Protein AF-A0A9E1ZWP0-F1 (afdb_monomer)

pLDDT: mean 79.75, std 12.23, range [44.16, 94.88]

Sequence (128 aa):
MANDANIAIGKVKGSLDLATIVGLVSVFGLVATAIYLGGDVKSFFNPPSILIVLGGTLAIVTVCYSLAEVGRTGRIVAKTLTQNVRDPSEAATQVLQIADLARKKGVLSLQEVLASIRSEPFLYKGVM

Secondary structure (DSSP, 8-state):
---SS---------EE-HHHHHHHHHHHHHHHHHHHHTS-HHHH--HHHHIIIIIHHHHHHHHHS-HHHHHHHHHHHHHHTEE----HHHHHHHHHHHHHHHHHH-HHHHHHHHHHHTT-HHHHHHH-

Solvent-accessible surface area (backbone atoms only — not comparable to full-atom values): 7696 Å² total; per-residue (Å²): 144,85,84,90,87,70,86,74,74,79,74,73,56,76,42,72,38,62,68,61,51,51,50,52,52,49,53,54,51,52,52,53,49,51,42,60,74,71,50,69,61,68,74,75,67,41,69,70,59,50,49,52,52,56,51,47,51,51,51,52,48,54,74,76,38,55,72,69,54,59,61,50,45,55,58,50,58,60,46,68,57,46,37,75,62,66,59,67,66,61,54,49,53,51,54,52,52,53,51,51,44,41,72,75,60,32,77,69,57,44,56,68,48,51,67,71,36,59,86,38,68,67,62,38,63,74,75,106

Mean predicted aligned error: 10.83 Å

Radius of gyration: 24.41 Å; Cα contacts (8 Å, |Δi|>4): 53; chains: 1; bounding box: 48×33×67 Å

Foldseek 3Di:
DDDLQDPPDDPQDWDFDPCVVCVVVVVVVVVVVCCVVVDDVVVVVDPVVCCCVVVVVVVVCVVVDPPVVVVVVVVVVVVVRIDRDDDVVSVVVSVVSLVVCCVPVNDVSLVSVLVVCVVPVVVNVVSD

Structure (mmCIF, N/CA/C/O backbone):
data_AF-A0A9E1ZWP0-F1
#
_entry.id   AF-A0A9E1ZWP0-F1
#
loop_
_atom_site.group_PDB
_atom_site.id
_atom_site.type_symbol
_atom_site.label_atom_id
_atom_site.label_alt_id
_atom_site.label_comp_id
_atom_site.label_asym_id
_atom_site.label_entity_id
_atom_site.label_seq_id
_atom_site.pdbx_PDB_ins_code
_atom_site.Cartn_x
_atom_site.Cartn_y
_atom_site.Cartn_z
_atom_site.occupancy
_atom_site.B_iso_or_equiv
_atom_site.auth_seq_id
_atom_site.auth_comp_id
_atom_site.auth_asym_id
_atom_site.auth_atom_id
_atom_site.pdbx_PDB_model_num
ATOM 1 N N . MET A 1 1 ? -32.047 -14.396 35.493 1.00 44.84 1 MET A N 1
ATOM 2 C CA . MET A 1 1 ? -30.626 -14.412 35.890 1.00 44.84 1 MET A CA 1
ATOM 3 C C . MET A 1 1 ? -29.899 -15.371 34.954 1.00 44.84 1 MET A C 1
ATOM 5 O O . MET A 1 1 ? -29.754 -16.529 35.298 1.00 44.84 1 MET A O 1
ATOM 9 N N . ALA A 1 2 ? -29.574 -14.936 33.731 1.00 44.16 2 ALA A N 1
ATOM 10 C CA . ALA A 1 2 ? -28.711 -15.676 32.802 1.00 44.16 2 ALA A CA 1
ATOM 11 C C . ALA A 1 2 ? -28.396 -14.808 31.566 1.00 44.16 2 ALA A C 1
ATOM 13 O O . ALA A 1 2 ? -29.320 -14.396 30.873 1.00 44.16 2 ALA A O 1
ATOM 14 N N . ASN A 1 3 ? -27.097 -14.630 31.296 1.00 47.94 3 ASN A N 1
ATOM 15 C CA . ASN A 1 3 ? -26.481 -14.269 30.008 1.00 47.94 3 ASN A CA 1
ATOM 16 C C . ASN A 1 3 ? -26.162 -12.798 29.642 1.00 47.94 3 ASN A C 1
ATOM 18 O O . ASN A 1 3 ? -26.079 -12.479 28.461 1.00 47.94 3 ASN A O 1
ATOM 22 N N . ASP A 1 4 ? -25.863 -11.919 30.604 1.00 49.28 4 ASP A N 1
ATOM 23 C CA . ASP A 1 4 ? -25.502 -10.518 30.283 1.00 49.28 4 ASP A CA 1
ATOM 24 C C . ASP A 1 4 ? -23.986 -10.234 30.201 1.00 49.28 4 ASP A C 1
ATOM 26 O O . ASP A 1 4 ? -23.593 -9.093 29.980 1.00 49.28 4 ASP A O 1
ATOM 30 N N . ALA A 1 5 ? -23.124 -11.235 30.409 1.00 52.72 5 ALA A N 1
ATOM 31 C CA . ALA A 1 5 ? -21.672 -11.037 30.555 1.00 52.72 5 ALA A CA 1
ATOM 32 C C . ALA A 1 5 ? -20.833 -11.571 29.381 1.00 52.72 5 ALA A C 1
ATOM 34 O O . ALA A 1 5 ? -19.612 -11.652 29.480 1.00 52.72 5 ALA A O 1
ATOM 35 N N . ASN A 1 6 ? -21.457 -11.964 28.269 1.00 48.62 6 ASN A N 1
ATOM 36 C CA . ASN A 1 6 ? -20.731 -12.526 27.131 1.00 48.62 6 ASN A CA 1
ATOM 37 C C . ASN A 1 6 ? -21.186 -11.889 25.817 1.00 48.62 6 ASN A C 1
ATOM 39 O O . ASN A 1 6 ? -21.745 -12.544 24.939 1.00 48.62 6 ASN A O 1
ATOM 43 N N . ILE A 1 7 ? -20.955 -10.579 25.683 1.00 56.50 7 ILE A N 1
ATOM 44 C CA . ILE A 1 7 ? -20.929 -9.960 24.356 1.00 56.50 7 ILE A CA 1
ATOM 45 C C . ILE A 1 7 ? -19.652 -10.464 23.680 1.00 56.50 7 ILE A C 1
ATOM 47 O O . ILE A 1 7 ? -18.573 -9.887 23.825 1.00 56.50 7 ILE A O 1
ATOM 51 N N . ALA A 1 8 ? -19.767 -11.607 23.006 1.00 56.09 8 ALA A N 1
ATOM 52 C CA . ALA A 1 8 ? -18.716 -12.147 22.167 1.00 56.09 8 ALA A CA 1
ATOM 53 C C . ALA A 1 8 ? -18.530 -11.190 20.986 1.00 56.09 8 ALA A C 1
ATOM 55 O O . ALA A 1 8 ? -19.376 -11.097 20.098 1.00 56.09 8 ALA A O 1
ATOM 56 N N . ILE A 1 9 ? -17.435 -10.432 21.008 1.00 57.38 9 ILE A N 1
ATOM 57 C CA . ILE A 1 9 ? -17.056 -9.565 19.897 1.00 57.38 9 ILE A CA 1
ATOM 58 C C . ILE A 1 9 ? -16.738 -10.474 18.711 1.00 57.38 9 ILE A C 1
ATOM 60 O O . ILE A 1 9 ? -15.757 -11.224 18.749 1.00 57.38 9 ILE A O 1
ATOM 64 N N . GLY A 1 10 ? -17.584 -10.416 17.679 1.00 57.19 10 GLY A N 1
ATOM 65 C CA . GLY A 1 10 ? -17.362 -11.082 16.401 1.00 57.19 10 GLY A CA 1
ATOM 66 C C . GLY A 1 10 ? -15.944 -10.809 15.928 1.00 57.19 10 GLY A C 1
ATOM 67 O O . GLY A 1 10 ? -15.563 -9.663 15.674 1.00 57.19 10 GLY A O 1
ATOM 68 N N . LYS A 1 11 ? -15.122 -11.861 15.902 1.00 54.28 11 LYS A N 1
ATOM 69 C CA . LYS A 1 11 ? -13.714 -11.751 15.543 1.00 54.28 11 LYS A CA 1
ATOM 70 C C . LYS A 1 11 ? -13.651 -11.263 14.109 1.00 54.28 11 LYS A C 1
ATOM 72 O O . LYS A 1 11 ? -14.151 -11.917 13.199 1.00 54.28 11 LYS A O 1
ATOM 77 N N . VAL A 1 12 ? -13.005 -10.124 13.924 1.00 57.75 12 VAL A N 1
ATOM 78 C CA . VAL A 1 12 ? -12.724 -9.573 12.611 1.00 57.75 12 VAL A CA 1
ATOM 79 C C . VAL A 1 12 ? -12.060 -10.645 11.746 1.00 57.75 12 VAL A C 1
ATOM 81 O O . VAL A 1 12 ? -10.944 -11.098 12.024 1.00 57.75 12 VAL A O 1
ATOM 84 N N . LYS A 1 13 ? -12.767 -11.084 10.704 1.00 57.38 13 LYS A N 1
ATOM 85 C CA . LYS A 1 13 ? -12.251 -12.058 9.751 1.00 57.38 13 LYS A CA 1
ATOM 86 C C . LYS A 1 13 ? -11.366 -11.307 8.765 1.00 57.38 13 LYS A C 1
ATOM 88 O O . LYS A 1 13 ? -11.850 -10.717 7.808 1.00 57.38 13 LYS A O 1
ATOM 93 N N . GLY A 1 14 ? -10.060 -11.319 9.018 1.00 58.00 14 GLY A N 1
ATOM 94 C CA . GLY A 1 14 ? -9.088 -10.932 8.005 1.00 58.00 14 GLY A CA 1
ATOM 95 C C . GLY A 1 14 ? -9.160 -11.940 6.865 1.00 58.00 14 GLY A C 1
ATOM 96 O O . GLY A 1 14 ? -8.818 -13.108 7.049 1.00 58.00 14 GLY A O 1
ATOM 97 N N . SER A 1 15 ? -9.637 -11.512 5.703 1.00 62.59 15 SER A N 1
ATOM 98 C CA . SER A 1 15 ? -9.544 -12.292 4.474 1.00 62.59 15 SER A CA 1
ATOM 99 C C . SER A 1 15 ? -8.849 -11.458 3.417 1.00 62.59 15 SER A C 1
ATOM 101 O O . SER A 1 15 ? -9.068 -10.251 3.316 1.00 62.59 15 SER A O 1
ATOM 103 N N . LEU A 1 16 ? -8.001 -12.110 2.628 1.00 72.81 16 LEU A N 1
ATOM 104 C CA . LEU A 1 16 ? -7.459 -11.487 1.433 1.00 72.81 16 LEU A CA 1
ATOM 105 C C . LEU A 1 16 ? -8.610 -11.072 0.516 1.00 72.81 16 LEU A C 1
ATOM 107 O O . LEU A 1 16 ? -9.555 -11.834 0.304 1.00 72.81 16 LEU A O 1
ATOM 111 N N . ASP A 1 17 ? -8.526 -9.852 0.001 1.00 77.00 17 ASP A N 1
ATOM 112 C CA . ASP A 1 17 ? -9.525 -9.313 -0.907 1.00 77.00 17 ASP A CA 1
ATOM 113 C C . ASP A 1 17 ? -9.339 -9.932 -2.292 1.00 77.00 17 ASP A C 1
ATOM 115 O O . ASP A 1 17 ? -8.394 -9.609 -3.019 1.00 77.00 17 ASP A O 1
ATOM 119 N N . LEU A 1 18 ? -10.245 -10.842 -2.652 1.00 80.44 18 LEU A N 1
ATOM 120 C CA . LEU A 1 18 ? -10.205 -11.513 -3.945 1.00 80.44 18 LEU A CA 1
ATOM 121 C C . LEU A 1 18 ? -10.330 -10.513 -5.102 1.00 80.44 18 LEU A C 1
ATOM 123 O O . LEU A 1 18 ? -9.678 -10.707 -6.122 1.00 80.44 18 LEU A O 1
ATOM 127 N N . ALA A 1 19 ? -11.100 -9.431 -4.949 1.00 84.12 19 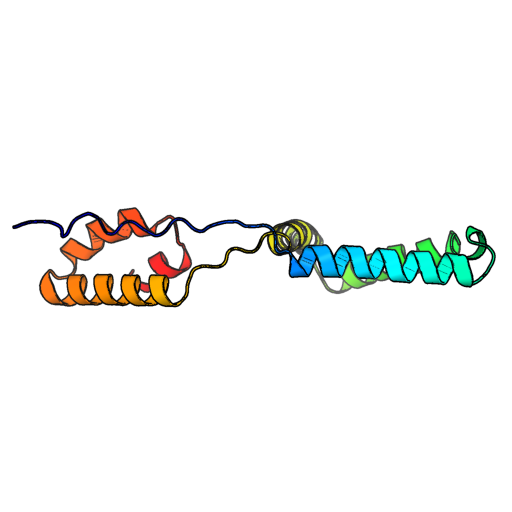ALA A N 1
ATOM 128 C CA . ALA A 1 19 ? -11.232 -8.409 -5.983 1.00 84.12 19 ALA A CA 1
ATOM 129 C C . ALA A 1 19 ? -9.924 -7.628 -6.158 1.00 84.12 19 ALA A C 1
ATOM 131 O O . ALA A 1 19 ? -9.495 -7.405 -7.289 1.00 84.12 19 ALA A O 1
ATOM 132 N N . THR A 1 20 ? -9.243 -7.291 -5.058 1.00 84.31 20 THR A N 1
ATOM 133 C CA . THR A 1 20 ? -7.922 -6.643 -5.113 1.00 84.31 20 THR A CA 1
ATOM 134 C C . THR A 1 20 ? -6.876 -7.560 -5.753 1.00 84.31 20 THR A C 1
ATOM 136 O O . THR A 1 20 ? -6.108 -7.114 -6.604 1.00 84.31 20 THR A O 1
ATOM 139 N N . ILE A 1 21 ? -6.862 -8.852 -5.406 1.00 86.06 21 ILE A N 1
ATOM 140 C CA . ILE A 1 21 ? -5.926 -9.829 -5.987 1.00 86.06 21 ILE A CA 1
ATOM 141 C C . ILE A 1 21 ? -6.200 -10.042 -7.476 1.00 86.06 21 ILE A C 1
ATOM 143 O O . ILE A 1 21 ? -5.276 -9.966 -8.283 1.00 86.06 21 ILE A O 1
ATOM 147 N N . VAL A 1 22 ? -7.455 -10.289 -7.855 1.00 90.06 22 VAL A N 1
ATOM 148 C CA . VAL A 1 22 ? -7.839 -10.499 -9.258 1.00 90.06 22 VAL A CA 1
ATOM 149 C C . VAL A 1 22 ? -7.566 -9.241 -10.074 1.00 90.06 22 VAL A C 1
ATOM 151 O O . VAL A 1 22 ? -6.990 -9.339 -11.153 1.00 90.06 22 VAL A O 1
ATOM 154 N N . GLY A 1 23 ? -7.892 -8.060 -9.543 1.00 89.75 23 GLY A N 1
ATOM 155 C CA . GLY A 1 23 ? -7.576 -6.775 -10.162 1.00 89.75 23 GLY A CA 1
ATOM 156 C C . GLY A 1 23 ? -6.078 -6.622 -10.420 1.00 89.75 23 GLY A C 1
ATOM 157 O O . GLY A 1 23 ? -5.674 -6.365 -11.555 1.00 89.75 23 GLY A O 1
ATOM 158 N N . LEU A 1 24 ? -5.249 -6.880 -9.405 1.00 89.88 24 LEU A N 1
ATOM 159 C CA . LEU A 1 24 ? -3.792 -6.802 -9.514 1.00 89.88 24 LEU A CA 1
ATOM 160 C C . LEU A 1 24 ? -3.249 -7.775 -10.571 1.00 89.88 24 LEU A C 1
ATOM 162 O O . LEU A 1 24 ? -2.517 -7.361 -11.467 1.00 89.88 24 LEU A O 1
ATOM 166 N N . VAL A 1 25 ? -3.650 -9.049 -10.517 1.00 92.69 25 VAL A N 1
ATOM 167 C CA . VAL A 1 25 ? -3.223 -10.075 -11.485 1.00 92.69 25 VAL A CA 1
ATOM 168 C C . VAL A 1 25 ? -3.688 -9.727 -12.899 1.00 92.69 25 VAL A C 1
ATOM 170 O O . VAL A 1 25 ? -2.915 -9.859 -13.847 1.00 92.69 25 VAL A O 1
ATOM 173 N N . SER A 1 26 ? -4.923 -9.241 -13.051 1.00 93.88 26 SER A N 1
ATOM 174 C CA . SER A 1 26 ? -5.479 -8.878 -14.356 1.00 93.88 26 SER A CA 1
ATOM 175 C C . SER A 1 26 ? -4.711 -7.725 -15.007 1.00 93.88 26 SER A C 1
ATOM 177 O O . SER A 1 26 ? -4.400 -7.804 -16.193 1.00 93.88 26 SER A O 1
ATOM 179 N N . VAL A 1 27 ? -4.302 -6.709 -14.236 1.00 94.62 27 VAL A N 1
ATOM 180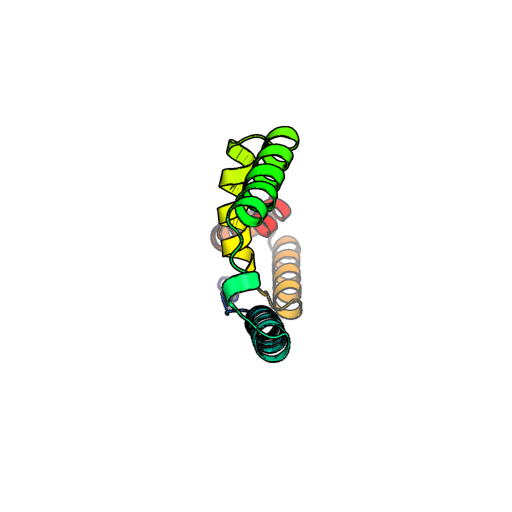 C CA . VAL A 1 27 ? -3.475 -5.598 -14.734 1.00 94.62 27 VAL A CA 1
ATOM 181 C C . VAL A 1 27 ? -2.124 -6.092 -15.242 1.00 94.62 27 VAL A C 1
ATOM 183 O O . VAL A 1 27 ? -1.745 -5.774 -16.369 1.00 94.62 27 VAL A O 1
ATOM 186 N N . PHE A 1 28 ? -1.414 -6.910 -14.460 1.00 93.50 28 PHE A N 1
ATOM 187 C CA . PHE A 1 28 ? -0.118 -7.441 -14.884 1.00 93.50 28 PHE A CA 1
ATOM 188 C C . PHE A 1 28 ? -0.257 -8.346 -16.112 1.00 93.50 28 PHE A C 1
ATOM 190 O O . PHE A 1 28 ? 0.558 -8.256 -17.028 1.00 93.50 28 PHE A O 1
ATOM 197 N N . GLY A 1 29 ? -1.308 -9.169 -16.165 1.00 93.94 29 GLY A N 1
ATOM 198 C CA . GLY A 1 29 ? -1.598 -10.043 -17.300 1.00 93.94 29 GLY A CA 1
ATOM 199 C C . GLY A 1 29 ? -1.892 -9.274 -18.589 1.00 93.94 29 GLY A C 1
ATOM 200 O O . GLY A 1 29 ? -1.328 -9.592 -19.636 1.00 93.94 29 GLY A O 1
ATOM 201 N N . LEU A 1 30 ? -2.723 -8.230 -18.519 1.00 94.62 30 LEU A N 1
ATOM 202 C CA . LEU A 1 30 ? -3.046 -7.383 -19.671 1.00 94.62 30 LEU A CA 1
ATOM 203 C C . LEU A 1 30 ? -1.815 -6.627 -20.180 1.00 94.62 30 LEU A C 1
ATOM 205 O O . LEU A 1 30 ? -1.563 -6.626 -21.383 1.00 94.62 30 LEU A O 1
ATOM 209 N N . VAL A 1 31 ? -1.016 -6.045 -19.280 1.00 91.88 31 VAL A N 1
ATOM 210 C CA . VAL A 1 31 ? 0.228 -5.348 -19.647 1.00 91.88 31 VAL A CA 1
ATOM 211 C C . VAL A 1 31 ? 1.227 -6.316 -20.281 1.00 91.88 31 VAL A C 1
ATOM 213 O O . VAL A 1 31 ? 1.771 -6.017 -21.341 1.00 91.88 31 VAL A O 1
ATOM 216 N N . ALA A 1 32 ? 1.434 -7.497 -19.693 1.00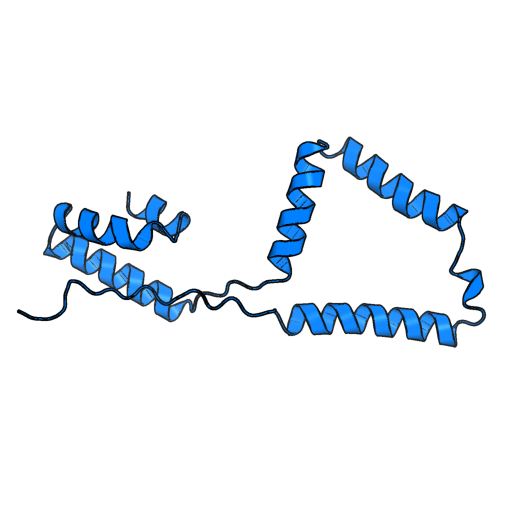 89.81 32 ALA A N 1
ATOM 217 C CA . ALA A 1 32 ? 2.338 -8.503 -20.246 1.00 89.81 32 ALA A CA 1
ATOM 218 C C . ALA A 1 32 ? 1.888 -8.982 -21.637 1.00 89.81 32 ALA A C 1
ATOM 220 O O . ALA A 1 32 ? 2.706 -9.101 -22.548 1.00 89.81 32 ALA A O 1
ATOM 221 N N . THR A 1 33 ? 0.582 -9.197 -21.820 1.00 90.62 33 THR A N 1
ATOM 222 C CA . THR A 1 33 ? 0.008 -9.596 -23.113 1.00 90.62 33 THR A CA 1
ATOM 223 C C . THR A 1 33 ? 0.174 -8.491 -24.156 1.00 90.62 33 THR A C 1
ATOM 225 O O . THR A 1 33 ? 0.562 -8.772 -25.286 1.00 90.62 33 THR A O 1
ATOM 228 N N . ALA A 1 34 ? -0.049 -7.228 -23.782 1.00 90.12 34 ALA A N 1
ATOM 229 C CA . ALA A 1 34 ? 0.147 -6.084 -24.670 1.00 90.12 34 ALA A CA 1
ATOM 230 C C . ALA A 1 34 ? 1.613 -5.933 -25.108 1.00 90.12 34 ALA A C 1
ATOM 232 O O . ALA A 1 34 ? 1.876 -5.683 -26.281 1.00 90.12 34 ALA A O 1
ATOM 233 N N . ILE A 1 35 ? 2.564 -6.139 -24.190 1.00 89.31 35 ILE A N 1
ATOM 234 C CA . ILE A 1 35 ? 4.002 -6.129 -24.499 1.00 89.31 35 ILE A CA 1
ATOM 235 C C . ILE A 1 35 ? 4.353 -7.260 -25.472 1.00 89.31 35 ILE A C 1
ATOM 237 O O . ILE A 1 35 ? 5.083 -7.032 -26.431 1.00 89.31 35 ILE A O 1
ATOM 241 N N . TYR A 1 36 ? 3.809 -8.461 -25.254 1.00 86.19 36 TYR A N 1
ATOM 242 C CA . TYR A 1 36 ? 4.062 -9.615 -26.118 1.00 86.19 36 TYR A CA 1
ATOM 243 C C . TYR A 1 36 ? 3.489 -9.434 -27.533 1.00 86.19 36 TYR A C 1
ATOM 245 O O . TYR A 1 36 ? 4.161 -9.748 -28.512 1.00 86.19 36 TYR A O 1
ATOM 253 N N . LEU A 1 37 ? 2.273 -8.891 -27.661 1.00 87.25 37 LEU A N 1
ATOM 254 C CA . LEU A 1 37 ? 1.665 -8.582 -28.964 1.00 87.25 37 LEU A CA 1
ATOM 255 C C . LEU A 1 37 ? 2.335 -7.388 -29.664 1.00 87.25 37 LEU A C 1
ATOM 257 O O . LEU A 1 37 ? 2.324 -7.315 -30.890 1.00 87.25 37 LEU A O 1
ATOM 261 N N . GLY A 1 38 ? 2.893 -6.449 -28.897 1.00 79.25 38 GLY A N 1
ATOM 262 C CA . GLY A 1 38 ? 3.462 -5.194 -29.389 1.00 79.25 38 GLY A CA 1
ATOM 263 C C . GLY A 1 38 ? 4.834 -5.305 -30.062 1.00 79.25 38 GLY A C 1
ATOM 264 O O . GLY A 1 38 ? 5.323 -4.302 -30.579 1.00 79.25 38 GLY A O 1
ATOM 265 N N . GLY A 1 39 ? 5.458 -6.488 -30.081 1.00 79.94 39 GLY A N 1
ATOM 266 C CA . GLY A 1 39 ? 6.748 -6.725 -30.733 1.00 79.94 39 GLY A CA 1
ATOM 267 C C . GLY A 1 39 ? 7.864 -7.070 -29.746 1.00 79.94 39 GLY A C 1
ATOM 268 O O . GLY A 1 39 ? 7.723 -7.978 -28.930 1.00 79.94 39 GLY A O 1
ATOM 269 N N . ASP A 1 40 ? 9.017 -6.403 -29.848 1.00 83.25 40 ASP A N 1
ATOM 270 C CA . ASP A 1 40 ? 10.204 -6.789 -29.078 1.00 83.25 40 ASP A CA 1
ATOM 271 C C . ASP A 1 40 ? 10.122 -6.335 -27.609 1.00 83.25 40 ASP A C 1
ATOM 273 O O . ASP A 1 40 ? 10.191 -5.146 -27.285 1.00 83.25 40 ASP A O 1
ATOM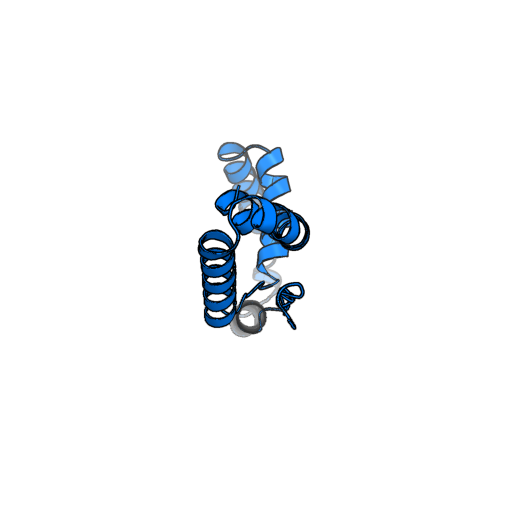 277 N N . VAL A 1 41 ? 10.035 -7.312 -26.702 1.00 80.81 41 VAL A N 1
ATOM 278 C CA . VAL A 1 41 ? 9.965 -7.113 -25.245 1.00 80.81 41 VAL A CA 1
ATOM 279 C C . VAL A 1 41 ? 11.154 -6.304 -24.710 1.00 80.81 41 VAL A C 1
ATOM 281 O O . VAL A 1 41 ? 11.008 -5.561 -23.739 1.00 80.81 41 VAL A O 1
ATOM 284 N N . LYS A 1 42 ? 12.334 -6.386 -25.341 1.00 82.19 42 LYS A N 1
ATOM 285 C CA . LYS A 1 42 ? 13.528 -5.652 -24.891 1.00 82.19 42 LYS A CA 1
ATOM 286 C C . LYS A 1 42 ? 13.396 -4.150 -25.117 1.00 82.19 42 LYS A C 1
ATOM 288 O O . LYS A 1 42 ? 14.042 -3.387 -24.407 1.00 82.19 42 LYS A O 1
ATOM 293 N N . SER A 1 43 ? 12.536 -3.718 -26.041 1.00 82.00 43 SER A N 1
ATOM 294 C CA . SER A 1 43 ? 12.254 -2.295 -26.256 1.00 82.00 43 SER A CA 1
ATOM 295 C C . SER A 1 43 ? 11.569 -1.651 -25.042 1.00 82.00 43 SER A C 1
ATOM 297 O O . SER A 1 43 ? 11.788 -0.474 -24.760 1.00 82.00 43 SER A O 1
ATOM 299 N N . PHE A 1 44 ? 10.822 -2.437 -24.258 1.00 82.19 44 PHE A N 1
ATOM 300 C CA . PHE A 1 44 ? 10.162 -1.971 -23.036 1.00 82.19 44 PHE A CA 1
ATOM 301 C C . PHE A 1 44 ? 11.105 -1.876 -21.827 1.00 82.19 44 PHE A C 1
ATOM 303 O O . PHE A 1 44 ? 10.800 -1.167 -20.868 1.00 82.19 44 PHE A O 1
ATOM 310 N N . PHE A 1 45 ? 12.264 -2.544 -21.855 1.00 84.88 45 PHE A N 1
ATOM 311 C CA . PHE A 1 45 ? 13.259 -2.459 -20.785 1.00 84.88 45 PHE A CA 1
ATOM 312 C C . PHE A 1 45 ? 14.299 -1.376 -21.100 1.00 84.88 45 PHE A C 1
ATOM 314 O O . PHE A 1 45 ? 15.418 -1.654 -21.527 1.00 84.88 45 PHE A O 1
ATOM 321 N N . ASN A 1 46 ? 13.906 -0.116 -20.899 1.00 89.19 46 ASN A N 1
ATOM 322 C CA . ASN A 1 46 ? 14.741 1.052 -21.170 1.00 89.19 46 ASN A CA 1
ATOM 323 C C . ASN A 1 46 ? 15.275 1.669 -19.857 1.00 89.19 46 ASN A C 1
ATOM 325 O O . ASN A 1 46 ? 14.495 2.267 -19.110 1.00 89.19 46 ASN A O 1
ATOM 329 N N . PRO A 1 47 ? 16.588 1.560 -19.554 1.00 89.81 47 PRO A N 1
ATOM 330 C CA . PRO A 1 47 ? 17.149 2.091 -18.310 1.00 89.81 47 PRO A CA 1
ATOM 331 C C . PRO A 1 47 ? 16.924 3.603 -18.108 1.00 89.81 47 PRO A C 1
ATOM 333 O O . PRO A 1 47 ? 16.543 3.982 -16.999 1.00 89.81 47 PRO A O 1
ATOM 336 N N . PRO A 1 48 ? 17.071 4.473 -19.134 1.00 92.69 48 PRO A N 1
ATOM 337 C CA . PRO A 1 48 ? 16.682 5.882 -19.025 1.00 92.69 48 PRO A CA 1
ATOM 338 C C . PRO A 1 48 ? 15.218 6.097 -18.618 1.00 92.69 48 PRO A C 1
ATOM 340 O O . PRO A 1 48 ? 14.945 6.880 -17.709 1.00 92.69 48 PRO A O 1
ATOM 343 N N . SER A 1 49 ? 14.270 5.384 -19.235 1.00 91.38 49 SER A N 1
ATOM 344 C CA . SER A 1 49 ? 12.848 5.484 -18.881 1.00 91.38 49 SER A CA 1
ATOM 345 C C . SER A 1 49 ? 12.586 5.050 -17.438 1.00 91.38 49 SER A C 1
ATOM 347 O O . SER A 1 49 ? 11.854 5.729 -16.723 1.00 91.38 49 SER A O 1
ATOM 349 N N . ILE A 1 50 ? 13.218 3.964 -16.980 1.00 91.69 50 ILE A N 1
ATOM 350 C CA . ILE A 1 50 ? 13.094 3.485 -15.594 1.00 91.69 50 ILE A CA 1
ATOM 351 C C . ILE A 1 50 ? 13.631 4.532 -14.612 1.00 91.69 50 ILE A C 1
ATOM 353 O O . ILE A 1 50 ? 12.985 4.802 -13.600 1.00 91.69 50 ILE A O 1
ATOM 357 N N . LEU A 1 51 ? 14.771 5.160 -14.920 1.00 94.00 51 LEU A N 1
ATOM 358 C CA . LEU A 1 51 ? 15.359 6.210 -14.088 1.00 94.00 51 LEU A CA 1
ATOM 359 C C . LEU A 1 51 ? 14.435 7.431 -13.976 1.00 94.00 51 LEU A C 1
ATOM 361 O O . LEU A 1 51 ? 14.255 7.955 -12.881 1.00 94.00 51 LEU A O 1
ATOM 365 N N . ILE A 1 52 ? 13.824 7.865 -15.081 1.00 94.88 52 ILE A N 1
ATOM 366 C CA . ILE A 1 52 ? 12.913 9.021 -15.088 1.00 94.88 52 ILE A CA 1
ATOM 367 C C . ILE A 1 52 ? 11.625 8.704 -14.324 1.00 94.88 52 ILE A C 1
ATOM 369 O O . ILE A 1 52 ? 11.171 9.525 -13.532 1.00 94.88 52 ILE A O 1
ATOM 373 N N . VAL A 1 53 ? 11.046 7.516 -14.514 1.00 94.50 53 VAL A N 1
ATOM 374 C CA . VAL A 1 53 ? 9.801 7.135 -13.836 1.00 94.50 53 VAL A CA 1
ATOM 375 C C . VAL A 1 53 ? 10.045 6.893 -12.351 1.00 94.50 53 VAL A C 1
ATOM 377 O O . VAL A 1 53 ? 9.408 7.542 -11.527 1.00 94.50 53 VAL A O 1
ATOM 380 N N . LEU A 1 54 ? 10.976 6.011 -11.974 1.00 93.56 54 LEU A N 1
ATOM 381 C CA . LEU A 1 54 ? 11.225 5.711 -10.560 1.00 93.56 54 LEU A CA 1
ATOM 382 C C . LEU A 1 54 ? 11.881 6.888 -9.841 1.00 93.56 54 LEU A C 1
ATOM 384 O O . LEU A 1 54 ? 11.442 7.262 -8.759 1.00 93.56 54 LEU A O 1
ATOM 388 N N . GLY A 1 55 ? 12.905 7.492 -10.442 1.00 93.38 55 GLY A N 1
ATOM 389 C CA . GLY A 1 55 ? 13.621 8.619 -9.851 1.00 93.38 55 GLY A CA 1
ATOM 390 C C . GLY A 1 55 ? 12.761 9.878 -9.789 1.00 93.38 55 GLY A C 1
ATOM 391 O O . GLY A 1 55 ? 12.710 10.526 -8.747 1.00 93.38 55 GLY A O 1
ATOM 392 N N . GLY A 1 56 ? 12.031 10.196 -10.862 1.00 94.25 56 GLY A N 1
ATOM 393 C CA . GLY A 1 56 ? 11.137 11.352 -10.906 1.00 94.25 56 GLY A CA 1
ATOM 394 C C . GLY A 1 56 ? 9.968 11.223 -9.934 1.00 94.25 56 GLY A C 1
ATOM 395 O O . GLY A 1 56 ? 9.697 12.157 -9.182 1.00 94.25 56 GLY A O 1
ATOM 396 N N . THR A 1 57 ? 9.312 10.057 -9.881 1.00 93.75 57 THR A N 1
ATOM 397 C CA . THR A 1 57 ? 8.213 9.836 -8.925 1.00 93.75 57 THR A CA 1
ATOM 398 C C . THR A 1 57 ? 8.704 9.874 -7.481 1.00 93.75 57 THR A C 1
ATOM 400 O O . THR A 1 57 ? 8.093 10.567 -6.673 1.00 93.75 57 THR A O 1
ATOM 403 N N . LEU A 1 58 ? 9.830 9.228 -7.145 1.00 91.19 58 LEU A N 1
ATOM 404 C CA . LEU A 1 58 ? 10.405 9.299 -5.795 1.00 91.19 58 LEU A CA 1
ATOM 405 C C . LEU A 1 58 ? 10.814 10.722 -5.405 1.00 91.19 58 LEU A C 1
ATOM 407 O O . LEU A 1 58 ? 10.563 11.136 -4.271 1.00 91.19 58 LEU A O 1
ATOM 411 N N . ALA A 1 59 ? 11.416 11.477 -6.326 1.00 92.50 59 ALA A N 1
ATOM 412 C CA . ALA A 1 59 ? 11.807 12.859 -6.077 1.00 92.50 59 ALA A CA 1
ATOM 413 C C . ALA A 1 59 ? 10.581 13.742 -5.804 1.00 92.50 59 ALA A C 1
ATOM 415 O O . ALA A 1 59 ? 10.545 14.433 -4.790 1.00 92.50 59 ALA A O 1
ATOM 416 N N . ILE A 1 60 ? 9.545 13.664 -6.647 1.00 94.50 60 ILE A N 1
ATOM 417 C CA . ILE A 1 60 ? 8.296 14.425 -6.469 1.00 94.50 60 ILE A CA 1
ATOM 418 C C . ILE A 1 60 ? 7.600 14.035 -5.161 1.00 94.50 60 ILE A C 1
ATOM 420 O O . ILE A 1 60 ? 7.184 14.906 -4.403 1.00 94.50 60 ILE A O 1
ATOM 424 N N . VAL A 1 61 ? 7.522 12.739 -4.848 1.00 92.25 61 VAL A N 1
ATOM 425 C CA . VAL A 1 61 ? 6.943 12.256 -3.586 1.00 92.25 61 VAL A CA 1
ATOM 426 C C . VAL A 1 61 ? 7.701 12.817 -2.383 1.00 92.25 61 VAL A C 1
ATOM 428 O O . VAL A 1 61 ? 7.070 13.226 -1.416 1.00 92.25 61 VAL A O 1
ATOM 431 N N . THR A 1 62 ? 9.029 12.899 -2.452 1.00 89.56 62 THR A N 1
ATOM 432 C CA . THR A 1 62 ? 9.863 13.471 -1.381 1.00 89.56 62 THR A CA 1
ATOM 433 C C . THR A 1 62 ? 9.710 14.991 -1.260 1.00 89.56 62 THR A C 1
ATOM 435 O O . THR A 1 62 ? 9.859 15.544 -0.175 1.00 89.56 62 THR A O 1
ATOM 438 N N . VAL A 1 63 ? 9.394 15.684 -2.359 1.00 93.12 63 VAL A N 1
ATOM 439 C CA . VAL A 1 63 ? 9.055 17.116 -2.334 1.00 93.12 63 VAL A CA 1
ATOM 440 C C . VAL A 1 63 ? 7.695 17.343 -1.670 1.00 93.12 63 VAL A C 1
ATOM 442 O 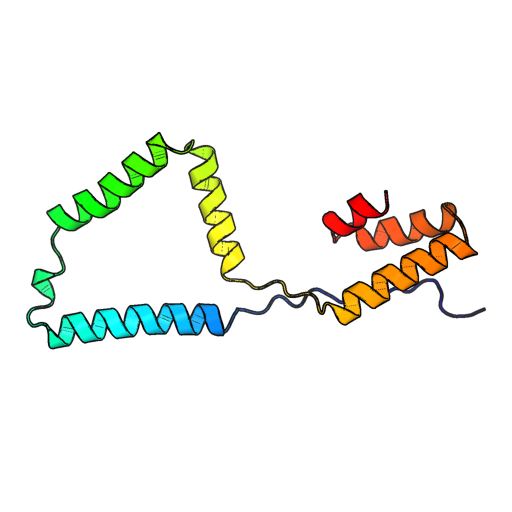O . VAL A 1 63 ? 7.533 18.303 -0.920 1.00 93.12 63 VAL A O 1
ATOM 445 N N . CYS A 1 64 ? 6.717 16.473 -1.930 1.00 91.50 64 CYS A N 1
ATOM 446 C CA . CYS A 1 64 ? 5.359 16.613 -1.402 1.00 91.50 64 CYS A CA 1
ATOM 447 C C . CYS A 1 64 ? 5.177 16.063 0.022 1.00 91.50 64 CYS A C 1
ATOM 449 O O . CYS A 1 64 ? 4.276 16.515 0.726 1.00 91.50 64 CYS A O 1
ATOM 451 N N . TYR A 1 65 ? 5.990 15.089 0.438 1.00 90.00 65 TYR A N 1
ATOM 452 C CA . TYR A 1 65 ? 5.828 14.350 1.691 1.00 90.00 65 TYR A CA 1
ATOM 453 C C . TYR A 1 65 ? 7.168 14.129 2.391 1.00 90.00 65 TYR A C 1
ATOM 455 O O . TYR A 1 65 ? 8.200 13.906 1.760 1.00 90.00 65 TYR A O 1
ATOM 463 N N . SER A 1 66 ? 7.154 14.112 3.723 1.00 87.75 66 SER A N 1
ATOM 464 C CA . SER A 1 66 ? 8.348 13.786 4.505 1.00 87.75 66 SER A CA 1
ATOM 465 C C . SER A 1 66 ? 8.747 12.312 4.336 1.00 87.75 66 SER A C 1
ATOM 467 O O . SER A 1 66 ? 7.895 11.432 4.192 1.00 87.75 66 SER A O 1
ATOM 469 N N . LEU A 1 67 ? 10.045 11.992 4.439 1.00 84.56 67 LEU A N 1
ATOM 470 C CA . LEU A 1 67 ? 10.529 10.599 4.359 1.00 84.56 67 LEU A CA 1
ATOM 471 C C . LEU A 1 67 ? 9.850 9.681 5.394 1.00 84.56 67 LEU A C 1
ATOM 473 O O . LEU A 1 67 ? 9.627 8.497 5.136 1.00 84.56 67 LEU A O 1
ATOM 477 N N . ALA A 1 68 ? 9.493 10.230 6.558 1.00 86.25 68 ALA A N 1
ATOM 478 C CA . ALA A 1 68 ? 8.763 9.507 7.591 1.00 86.25 68 ALA A CA 1
ATOM 479 C C . ALA A 1 68 ? 7.346 9.117 7.134 1.00 86.25 68 ALA A C 1
ATOM 481 O O . ALA A 1 68 ? 6.887 8.014 7.431 1.00 86.25 68 ALA A O 1
ATOM 482 N N . GLU A 1 69 ? 6.652 9.984 6.397 1.00 85.56 69 GLU A N 1
ATOM 483 C CA . GLU A 1 69 ? 5.331 9.688 5.833 1.00 85.56 69 GLU A CA 1
ATOM 484 C C . GLU A 1 69 ? 5.421 8.650 4.719 1.00 85.56 69 GLU A C 1
ATOM 486 O O . GLU A 1 69 ? 4.659 7.686 4.736 1.00 85.56 69 GLU A O 1
ATOM 491 N N . VAL A 1 70 ? 6.406 8.767 3.825 1.00 85.81 70 VAL A N 1
ATOM 492 C CA . VAL A 1 70 ? 6.643 7.787 2.750 1.00 85.81 70 VAL A CA 1
ATOM 493 C C . VAL A 1 70 ? 6.876 6.384 3.324 1.00 85.81 70 VAL A C 1
ATOM 495 O O . VAL A 1 70 ? 6.252 5.416 2.884 1.00 85.81 70 VAL A O 1
ATOM 498 N N . GLY A 1 71 ? 7.699 6.264 4.373 1.00 84.94 71 GLY A N 1
ATOM 499 C CA . GLY A 1 71 ? 7.926 4.990 5.063 1.00 84.94 71 GLY A CA 1
ATOM 500 C C . GLY A 1 71 ? 6.671 4.432 5.748 1.00 84.94 71 GLY A C 1
ATOM 501 O O . GLY A 1 71 ? 6.441 3.219 5.750 1.00 84.94 71 GLY A O 1
ATOM 502 N N . ARG A 1 72 ? 5.811 5.300 6.299 1.00 84.62 72 ARG A N 1
ATOM 503 C CA . ARG A 1 72 ? 4.528 4.889 6.898 1.00 84.62 72 ARG A CA 1
ATOM 504 C C . ARG A 1 72 ? 3.535 4.413 5.840 1.00 84.62 72 ARG A C 1
ATOM 506 O O . ARG A 1 72 ? 2.843 3.426 6.088 1.00 84.62 72 ARG A O 1
ATOM 513 N N . THR A 1 73 ? 3.506 5.045 4.668 1.00 84.81 73 THR A N 1
ATOM 514 C CA . THR A 1 73 ? 2.634 4.669 3.547 1.00 84.81 73 THR A CA 1
ATOM 515 C C . THR A 1 73 ? 2.870 3.231 3.096 1.00 84.81 73 THR A C 1
ATOM 517 O O . THR A 1 73 ? 1.901 2.517 2.859 1.00 84.81 73 THR A O 1
ATOM 520 N N . GLY A 1 74 ? 4.115 2.741 3.088 1.00 82.62 74 GLY A N 1
ATOM 521 C CA . GLY A 1 74 ? 4.405 1.341 2.745 1.00 82.62 74 GLY A CA 1
ATOM 522 C C . GLY A 1 74 ? 3.658 0.325 3.625 1.00 82.62 74 GLY A C 1
ATOM 523 O O . GLY A 1 74 ? 3.080 -0.638 3.120 1.00 82.62 74 GLY A O 1
ATOM 524 N N . ARG A 1 75 ? 3.573 0.575 4.941 1.00 80.31 75 ARG A N 1
ATOM 525 C CA . ARG A 1 75 ? 2.765 -0.256 5.857 1.00 80.31 75 ARG A CA 1
ATOM 526 C C . ARG A 1 75 ? 1.269 -0.158 5.570 1.00 80.31 75 ARG A C 1
ATOM 528 O O . ARG A 1 75 ? 0.559 -1.146 5.738 1.00 80.31 75 ARG A O 1
ATOM 535 N N . ILE A 1 76 ? 0.789 1.016 5.170 1.00 82.75 76 ILE A N 1
ATOM 536 C CA . ILE A 1 76 ? -0.626 1.236 4.849 1.00 82.75 76 ILE A CA 1
ATOM 537 C C . ILE A 1 76 ? -0.994 0.482 3.571 1.00 82.75 76 ILE A C 1
ATOM 539 O O . ILE A 1 76 ? -1.986 -0.236 3.578 1.00 82.75 76 ILE A O 1
ATOM 543 N N . VAL A 1 77 ? -0.160 0.555 2.530 1.00 81.94 77 VAL A N 1
ATOM 544 C CA . VAL A 1 77 ? -0.343 -0.190 1.273 1.00 81.94 77 VAL A CA 1
ATOM 545 C C . VAL A 1 77 ? -0.369 -1.701 1.525 1.00 81.94 77 VAL A C 1
ATOM 547 O O . VAL A 1 77 ? -1.246 -2.408 1.029 1.00 81.94 77 VAL A O 1
ATOM 550 N N . ALA A 1 78 ? 0.534 -2.209 2.368 1.00 76.12 78 ALA A N 1
ATOM 551 C CA . ALA A 1 78 ? 0.509 -3.617 2.764 1.00 76.12 78 ALA A CA 1
ATOM 552 C C . ALA A 1 78 ? -0.792 -3.983 3.501 1.00 76.12 78 ALA A C 1
ATOM 554 O O . ALA A 1 78 ? -1.367 -5.045 3.266 1.00 76.12 78 ALA A O 1
ATOM 555 N N . LYS A 1 79 ? -1.292 -3.086 4.358 1.00 76.00 79 LYS A N 1
ATOM 556 C CA . LYS A 1 79 ? -2.558 -3.282 5.067 1.00 76.00 79 LYS A CA 1
ATOM 557 C C . LYS A 1 79 ? -3.763 -3.236 4.125 1.00 76.00 79 LYS A C 1
ATOM 559 O O . LYS A 1 79 ? -4.686 -4.005 4.339 1.00 76.00 79 LYS A O 1
ATOM 564 N N . THR A 1 80 ? -3.757 -2.412 3.074 1.00 75.12 80 THR A N 1
ATOM 565 C CA . THR A 1 80 ? -4.870 -2.333 2.107 1.00 75.12 80 THR A CA 1
ATOM 566 C C . THR A 1 80 ? -5.048 -3.596 1.267 1.00 75.12 80 THR A C 1
ATOM 568 O O . THR A 1 80 ? -6.146 -3.845 0.790 1.00 75.12 80 THR A O 1
ATOM 571 N N . LEU A 1 81 ? -4.013 -4.433 1.138 1.00 71.25 81 LEU A N 1
ATOM 572 C CA . LEU A 1 81 ? -4.141 -5.755 0.510 1.00 71.25 81 LEU A CA 1
ATOM 573 C C . LEU A 1 81 ? -4.930 -6.752 1.382 1.00 71.25 81 LEU A C 1
ATOM 575 O O . LEU A 1 81 ? -5.378 -7.789 0.894 1.00 71.25 81 LEU A O 1
ATOM 579 N N . THR A 1 82 ? -5.099 -6.452 2.673 1.00 65.75 82 THR A N 1
ATOM 580 C CA . THR A 1 82 ? -5.876 -7.260 3.617 1.00 65.75 82 THR A CA 1
ATOM 581 C C . THR A 1 82 ? -7.156 -6.515 3.978 1.00 65.75 82 THR A C 1
ATOM 583 O O . THR A 1 82 ? -7.133 -5.518 4.699 1.00 65.75 82 THR A O 1
ATOM 586 N N . GLN A 1 83 ? -8.295 -7.007 3.497 1.00 63.62 83 GLN A N 1
ATOM 587 C CA . GLN A 1 83 ? -9.591 -6.455 3.867 1.00 63.62 83 GLN A CA 1
ATOM 588 C C . GLN A 1 83 ? -9.965 -6.891 5.281 1.00 63.62 83 GLN A C 1
ATOM 590 O O . GLN A 1 83 ? -9.888 -8.064 5.654 1.00 63.62 83 GLN A O 1
ATOM 595 N N . ASN A 1 84 ? -10.393 -5.913 6.067 1.00 62.31 84 ASN A N 1
ATOM 596 C CA . ASN A 1 84 ? -10.809 -6.084 7.446 1.00 62.31 84 ASN A CA 1
ATOM 597 C C . ASN A 1 84 ? -12.296 -5.733 7.545 1.00 62.31 84 ASN A C 1
ATOM 599 O O . ASN A 1 84 ? -12.668 -4.731 8.156 1.00 62.31 84 ASN A O 1
ATOM 603 N N . VAL A 1 85 ? -13.129 -6.509 6.848 1.00 61.31 85 VAL A N 1
ATOM 604 C CA . VAL A 1 85 ? -14.567 -6.242 6.751 1.00 61.31 85 VAL A CA 1
ATOM 605 C C . VAL A 1 85 ? -15.239 -6.753 8.015 1.00 61.31 85 VAL A C 1
ATOM 607 O O . VAL A 1 85 ? -15.239 -7.952 8.294 1.00 61.31 85 VAL A O 1
ATOM 610 N N . ARG A 1 86 ? -15.807 -5.830 8.790 1.00 65.94 86 ARG A N 1
ATOM 611 C CA . ARG A 1 86 ? -16.782 -6.170 9.825 1.00 65.94 86 ARG A CA 1
ATOM 612 C C . ARG A 1 86 ? -18.151 -6.222 9.174 1.00 65.94 86 ARG A C 1
ATOM 614 O O . ARG A 1 86 ? -18.469 -5.349 8.367 1.00 65.94 86 ARG A O 1
ATOM 621 N N . ASP A 1 87 ? -18.944 -7.225 9.522 1.00 75.38 87 ASP A N 1
ATOM 622 C CA . ASP A 1 87 ? -20.325 -7.263 9.069 1.00 75.38 87 ASP A CA 1
ATOM 623 C C . ASP A 1 87 ? -21.074 -6.055 9.672 1.00 75.38 87 ASP A C 1
ATOM 625 O O . ASP A 1 87 ? -21.068 -5.874 10.898 1.00 75.38 87 ASP A O 1
ATOM 629 N N . PRO A 1 88 ? -21.664 -5.175 8.843 1.00 78.06 88 PRO A N 1
ATOM 630 C CA . PRO A 1 88 ? -22.312 -3.963 9.329 1.00 78.06 88 PRO A CA 1
ATOM 631 C C . PRO A 1 88 ? -23.539 -4.271 10.194 1.00 78.06 88 PRO A C 1
ATOM 633 O O . PRO A 1 88 ? -23.826 -3.5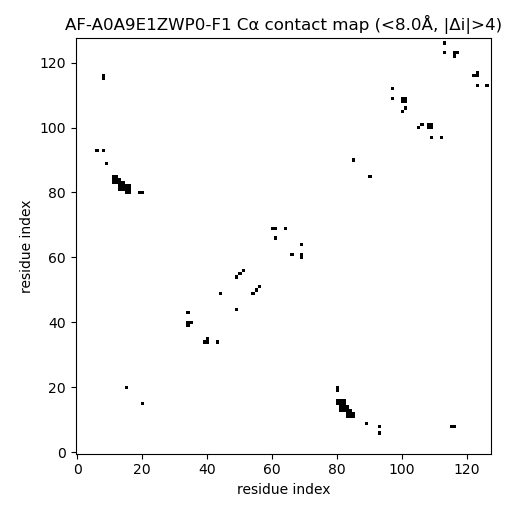15 11.123 1.00 78.06 88 PRO A O 1
ATOM 636 N N . SER A 1 89 ? -24.234 -5.385 9.939 1.00 81.50 89 SER A N 1
ATOM 637 C CA . SER A 1 89 ? -25.372 -5.818 10.749 1.00 81.50 89 SER A CA 1
ATOM 638 C C . SER A 1 89 ? -24.904 -6.263 12.130 1.00 81.50 89 SER A C 1
ATOM 640 O O . SER A 1 89 ? -25.463 -5.833 13.136 1.00 81.50 89 SER A O 1
ATOM 642 N N . GLU A 1 90 ? -23.841 -7.068 12.196 1.00 79.56 90 GLU A N 1
ATOM 643 C CA . GLU A 1 90 ? -23.278 -7.520 13.472 1.00 79.56 90 GLU A CA 1
ATOM 644 C C . GLU A 1 90 ? -22.736 -6.343 14.298 1.00 79.56 90 GLU A C 1
ATOM 646 O O . GLU A 1 90 ? -22.980 -6.247 15.504 1.00 79.56 90 GLU A O 1
ATOM 651 N N . ALA A 1 91 ? -22.065 -5.389 13.646 1.00 81.44 91 ALA A N 1
ATOM 652 C CA . ALA A 1 91 ? -21.604 -4.167 14.294 1.00 81.44 91 ALA A CA 1
ATOM 653 C C . ALA A 1 91 ? -22.770 -3.323 14.843 1.00 81.44 91 ALA A C 1
ATOM 655 O O . ALA A 1 91 ? -22.680 -2.823 15.965 1.00 81.44 91 ALA A O 1
ATOM 656 N N . ALA A 1 92 ? -23.873 -3.194 14.098 1.00 84.44 92 ALA A N 1
ATOM 657 C CA . ALA A 1 92 ? -25.059 -2.464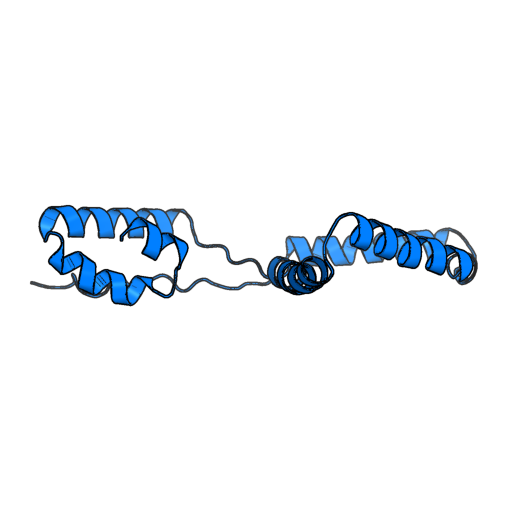 14.544 1.00 84.44 92 ALA A CA 1
ATOM 658 C C . ALA A 1 92 ? -25.730 -3.136 15.751 1.00 84.44 92 ALA A C 1
ATOM 660 O O . ALA A 1 92 ? -26.056 -2.463 16.731 1.00 84.44 92 ALA A O 1
ATOM 661 N N . THR A 1 93 ? -25.890 -4.463 15.723 1.00 85.25 93 THR A N 1
ATOM 662 C CA . THR A 1 93 ? -26.440 -5.219 16.856 1.00 85.25 93 THR A CA 1
ATOM 663 C C . THR A 1 93 ? -25.581 -5.048 18.110 1.00 85.25 93 THR A C 1
ATOM 665 O O . THR A 1 93 ? -26.127 -4.816 19.187 1.00 85.25 93 THR A O 1
ATOM 668 N N . GLN A 1 94 ? -24.252 -5.078 17.977 1.00 81.38 94 GLN A N 1
ATOM 669 C CA . GLN A 1 94 ? -23.334 -4.854 19.100 1.00 81.38 94 GLN A CA 1
ATOM 670 C C . GLN A 1 94 ? -23.504 -3.460 19.717 1.00 81.38 94 GLN A C 1
ATOM 672 O O . GLN A 1 94 ? -23.601 -3.335 20.936 1.00 81.38 94 GLN A O 1
ATOM 677 N N . VAL A 1 95 ? -23.591 -2.405 18.901 1.00 85.19 95 VAL A N 1
ATOM 678 C CA . VAL A 1 95 ? -23.792 -1.036 19.407 1.00 85.19 95 VAL A CA 1
ATOM 679 C C . VAL A 1 95 ? -25.140 -0.898 20.122 1.00 85.19 95 VAL A C 1
ATOM 681 O O . VAL A 1 95 ? -25.202 -0.297 21.195 1.00 85.19 95 VAL A O 1
ATOM 684 N N . LEU A 1 96 ? -26.208 -1.503 19.589 1.00 87.69 96 LEU A N 1
ATOM 685 C CA . LEU A 1 96 ? -27.526 -1.513 20.236 1.00 87.69 96 LEU A CA 1
ATOM 686 C C . LEU A 1 96 ? -27.507 -2.238 21.590 1.00 87.69 96 LEU A C 1
ATOM 688 O O . LEU A 1 96 ? -28.115 -1.757 22.545 1.00 87.69 96 LEU A O 1
ATOM 692 N N . GLN A 1 97 ? -26.786 -3.357 21.698 1.00 84.38 97 GLN A N 1
ATOM 693 C CA . GLN A 1 97 ? -26.62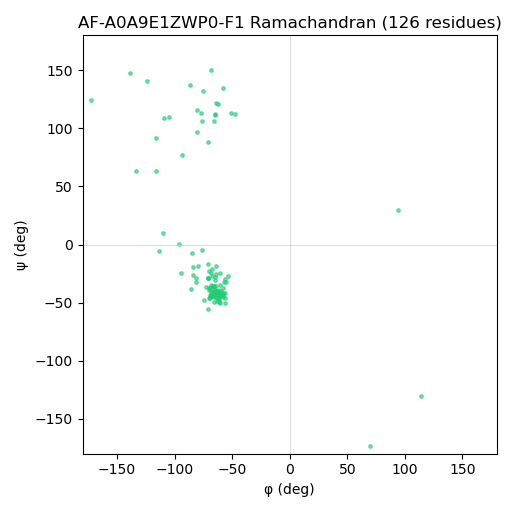4 -4.083 22.962 1.00 84.38 97 GLN A CA 1
ATOM 694 C C . GLN A 1 97 ? -25.875 -3.251 24.010 1.00 84.38 97 GLN A C 1
ATOM 696 O O . GLN A 1 97 ? -26.296 -3.198 25.165 1.00 84.38 97 GLN A O 1
ATOM 701 N N . ILE A 1 98 ? -24.803 -2.560 23.608 1.00 84.06 98 ILE A N 1
ATOM 702 C CA . ILE A 1 98 ? -24.045 -1.666 24.495 1.00 84.06 98 ILE A CA 1
ATOM 703 C C . ILE A 1 98 ? -24.932 -0.501 24.967 1.00 84.06 98 ILE A C 1
ATOM 705 O O . ILE A 1 98 ? -24.920 -0.161 26.149 1.00 84.06 98 ILE A O 1
ATOM 709 N N . ALA A 1 99 ? -25.747 0.075 24.077 1.00 86.00 99 ALA A N 1
ATOM 710 C CA . ALA A 1 99 ? -26.673 1.155 24.416 1.00 86.00 99 ALA A CA 1
ATOM 711 C C . ALA A 1 99 ? -27.780 0.709 25.392 1.00 86.00 99 ALA A C 1
ATOM 713 O O . ALA A 1 99 ? -28.107 1.436 26.334 1.00 86.00 99 ALA A O 1
ATOM 714 N N . ASP A 1 100 ? -28.342 -0.490 25.208 1.00 86.00 100 ASP A N 1
ATOM 715 C CA . ASP A 1 100 ? -29.353 -1.044 26.117 1.00 86.00 100 ASP A CA 1
ATOM 716 C C . ASP A 1 100 ? -28.760 -1.360 27.502 1.00 86.00 100 ASP A C 1
ATOM 718 O O . ASP A 1 100 ? -29.371 -1.060 28.532 1.00 86.00 100 ASP A O 1
ATOM 722 N N . LEU A 1 101 ? -27.526 -1.879 27.544 1.00 83.75 101 LEU A N 1
ATOM 723 C CA . LEU A 1 101 ? -26.785 -2.105 28.785 1.00 83.75 101 LEU A CA 1
ATOM 724 C C . LEU A 1 101 ? -26.530 -0.788 29.534 1.00 83.75 101 LEU A C 1
ATOM 726 O O . LEU A 1 101 ? -26.840 -0.693 30.723 1.00 83.75 101 LEU A O 1
ATOM 730 N N . ALA A 1 102 ? -26.056 0.247 28.830 1.00 85.31 102 ALA A N 1
ATOM 731 C CA . ALA A 1 102 ? -25.832 1.578 29.391 1.00 85.31 102 ALA A CA 1
ATOM 732 C C . ALA A 1 102 ? -27.114 2.169 29.995 1.00 85.31 102 ALA A C 1
ATOM 734 O O . ALA A 1 102 ? -27.094 2.702 31.106 1.00 85.31 102 ALA A O 1
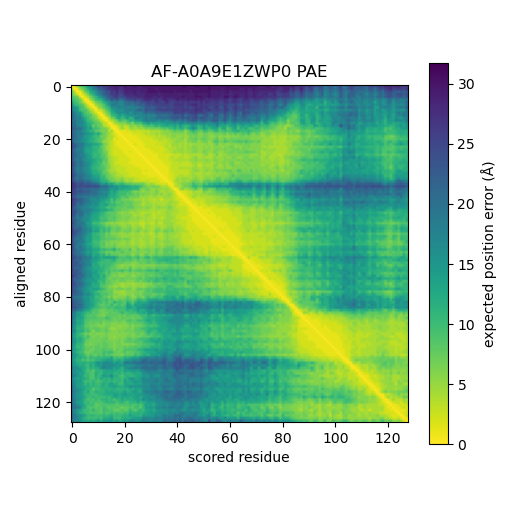ATOM 735 N N . ARG A 1 103 ? -28.247 2.024 29.293 1.00 87.12 103 ARG A N 1
ATOM 736 C CA . ARG A 1 103 ? -29.557 2.516 29.741 1.00 87.12 103 ARG A CA 1
ATOM 737 C C . ARG A 1 103 ? -30.077 1.776 30.975 1.00 87.12 103 ARG A C 1
ATOM 739 O O . ARG A 1 103 ? -30.671 2.408 31.843 1.00 87.12 103 ARG A O 1
ATOM 746 N N . LYS A 1 104 ? -29.912 0.451 31.043 1.00 85.56 104 LYS A N 1
ATOM 747 C CA . LYS A 1 104 ? -30.491 -0.385 32.112 1.00 85.56 104 LYS A CA 1
ATOM 748 C C . LYS A 1 104 ? -29.620 -0.474 33.360 1.00 85.56 104 LYS A C 1
ATOM 750 O O . LYS A 1 104 ? -30.155 -0.522 34.463 1.00 85.56 104 LYS A O 1
ATOM 755 N N . LYS A 1 105 ? -28.299 -0.552 33.192 1.00 81.00 105 LYS A N 1
ATOM 756 C CA . LYS A 1 105 ? -27.347 -0.853 34.274 1.00 81.00 105 LYS A CA 1
ATOM 757 C C . LYS A 1 105 ? -26.418 0.317 34.619 1.00 81.00 105 LYS A C 1
ATOM 759 O O . LYS A 1 105 ? -25.673 0.232 35.594 1.00 81.00 105 LYS A O 1
ATOM 764 N N . GLY A 1 106 ? -26.474 1.415 33.864 1.00 78.38 106 GLY A N 1
ATOM 765 C CA . GLY A 1 106 ? -25.691 2.623 34.124 1.00 78.38 106 GLY A CA 1
ATOM 766 C C . GLY A 1 106 ? -24.187 2.451 33.877 1.00 78.38 106 GLY A C 1
ATOM 767 O O . GLY A 1 106 ? -23.715 1.420 33.395 1.00 78.38 106 GLY A O 1
ATOM 768 N N . VAL A 1 107 ? -23.412 3.482 34.223 1.00 77.69 107 VAL A N 1
ATOM 769 C CA . VAL A 1 107 ? -21.988 3.634 33.853 1.00 77.69 107 VAL A CA 1
ATOM 770 C C . VAL A 1 107 ? -21.056 2.533 34.371 1.00 77.69 107 VAL A C 1
ATOM 772 O O . VAL A 1 107 ? -20.015 2.284 33.769 1.00 77.69 107 VAL A O 1
ATOM 775 N N . LEU A 1 108 ? -21.419 1.846 35.459 1.00 78.06 108 LEU A N 1
ATOM 776 C CA . LEU A 1 108 ? -20.585 0.796 36.052 1.00 78.06 108 LEU A CA 1
ATOM 777 C C . LEU A 1 108 ? -20.520 -0.450 35.158 1.00 78.06 108 LEU A C 1
ATOM 779 O O . LEU A 1 108 ? -19.457 -1.034 34.980 1.00 78.06 108 LEU A O 1
ATOM 783 N N . SER A 1 109 ? -21.638 -0.793 34.515 1.00 73.81 109 SER A N 1
ATOM 784 C CA . SER A 1 109 ? -21.714 -1.908 33.561 1.00 73.81 109 SER A CA 1
ATOM 785 C C . SER A 1 109 ? -20.926 -1.659 32.271 1.00 73.81 109 SER A C 1
ATOM 787 O O . SER A 1 109 ? -20.471 -2.595 31.619 1.00 73.81 109 SER A O 1
ATOM 789 N N . LEU A 1 110 ? -20.706 -0.388 31.927 1.00 76.94 110 LEU A N 1
ATOM 790 C CA . LEU A 1 110 ? -19.911 0.003 30.768 1.00 76.94 110 LEU A CA 1
ATOM 791 C C . LEU A 1 110 ? -18.417 -0.275 30.975 1.00 76.94 110 LEU A C 1
ATOM 793 O O . LEU A 1 110 ? -17.720 -0.563 30.007 1.00 76.94 110 LEU A O 1
ATOM 797 N N . GLN A 1 111 ? -17.925 -0.244 32.220 1.00 77.69 111 GLN A N 1
ATOM 798 C CA . GLN A 1 111 ? -16.517 -0.526 32.533 1.00 77.69 111 GLN A CA 1
ATOM 799 C C . GLN A 1 111 ? -16.139 -1.987 32.259 1.00 77.69 111 GLN A C 1
ATOM 801 O O . GLN A 1 111 ? -15.043 -2.255 31.768 1.00 77.69 111 GLN A O 1
ATOM 806 N N . GLU A 1 112 ? -17.061 -2.923 32.500 1.00 78.12 112 GLU A N 1
ATOM 807 C CA . GLU A 1 112 ? -16.866 -4.349 32.196 1.00 78.12 112 GLU A CA 1
ATOM 808 C C . GLU A 1 112 ? -16.766 -4.592 30.683 1.00 78.12 112 GLU A C 1
ATOM 810 O O . GLU A 1 112 ? -15.958 -5.396 30.217 1.00 78.12 112 GLU A O 1
ATOM 815 N N . VAL A 1 113 ? -17.536 -3.835 29.899 1.00 75.69 113 VAL A N 1
ATOM 816 C CA . VAL A 1 113 ? -17.567 -3.924 28.435 1.00 75.69 113 VAL A CA 1
ATOM 817 C C . VAL A 1 113 ? -16.403 -3.161 27.781 1.00 75.69 113 VAL A C 1
ATOM 819 O O . VAL A 1 113 ? -15.843 -3.612 26.782 1.00 75.69 113 VAL A O 1
ATOM 822 N N . LEU A 1 114 ? -15.939 -2.059 28.378 1.00 76.25 114 LEU A N 1
ATOM 823 C CA . LEU A 1 114 ? -14.744 -1.323 27.938 1.00 76.25 114 LEU A CA 1
ATOM 824 C C . LEU A 1 114 ? -13.487 -2.211 27.911 1.00 76.25 114 LEU A C 1
ATOM 826 O O . LEU A 1 114 ? -12.627 -2.041 27.042 1.00 76.25 114 LEU A O 1
ATOM 830 N N . ALA A 1 115 ? -13.389 -3.189 28.819 1.00 73.62 115 ALA A N 1
ATOM 831 C CA . ALA A 1 115 ? -12.292 -4.153 28.834 1.00 73.62 115 ALA A CA 1
ATOM 832 C C . ALA A 1 115 ? -12.303 -5.092 27.611 1.00 73.62 115 ALA A C 1
ATOM 834 O O . ALA A 1 115 ? -11.233 -5.407 27.087 1.00 73.62 115 ALA A O 1
ATOM 835 N N . SER A 1 116 ? -13.481 -5.496 27.113 1.00 70.31 116 SER A N 1
ATOM 836 C CA . SER A 1 116 ? -13.602 -6.382 25.942 1.00 70.31 116 SER A CA 1
ATOM 837 C C . SER A 1 116 ? -13.466 -5.633 24.607 1.00 70.31 116 SER A C 1
ATOM 839 O O . SER A 1 116 ? -12.943 -6.183 23.635 1.00 70.31 116 SER A O 1
ATOM 841 N N . ILE A 1 117 ? -13.849 -4.351 24.572 1.00 72.56 117 ILE A N 1
ATOM 842 C CA . ILE A 1 117 ? -13.832 -3.499 23.369 1.00 72.56 117 ILE A CA 1
ATOM 843 C C . ILE A 1 117 ? -12.458 -2.855 23.112 1.00 72.56 117 ILE A C 1
ATOM 845 O O . ILE A 1 117 ? -12.227 -2.305 22.040 1.00 72.56 117 ILE A O 1
ATOM 849 N N . ARG A 1 118 ? -11.481 -2.972 24.024 1.00 68.62 118 ARG A N 1
ATOM 850 C CA . ARG A 1 118 ? -10.123 -2.405 23.846 1.00 68.62 118 ARG A CA 1
ATOM 851 C C . ARG A 1 118 ? -9.436 -2.823 22.533 1.00 68.62 118 ARG A C 1
ATOM 853 O O . ARG A 1 118 ? -8.595 -2.090 22.019 1.00 68.62 118 ARG A O 1
ATOM 860 N N . SER A 1 119 ? -9.791 -3.988 21.993 1.00 66.81 119 SER A N 1
ATOM 861 C CA . SER A 1 119 ? -9.309 -4.486 20.698 1.00 66.81 119 SER A CA 1
ATOM 862 C C . SER A 1 119 ? -9.749 -3.626 19.499 1.00 66.81 119 SER A C 1
ATOM 864 O O . SER A 1 119 ? -9.117 -3.682 18.446 1.00 66.81 119 SER A O 1
ATOM 866 N N . GLU A 1 120 ? -10.775 -2.791 19.674 1.00 71.38 120 GLU A N 1
ATOM 867 C CA . GLU A 1 120 ? -11.378 -1.923 18.666 1.00 71.38 120 GLU A CA 1
ATOM 868 C C . GLU A 1 120 ? -11.192 -0.442 19.044 1.00 71.38 120 GLU A C 1
ATOM 870 O O . GLU A 1 120 ? -12.029 0.151 19.734 1.00 71.38 120 GLU A O 1
ATOM 875 N N . PRO A 1 121 ? -10.104 0.206 18.587 1.00 75.44 121 PRO A N 1
ATOM 876 C CA . PRO A 1 121 ? -9.726 1.545 19.042 1.00 75.44 121 PRO A CA 1
ATOM 877 C C . PRO A 1 121 ? -10.745 2.638 18.690 1.00 75.44 121 PRO A C 1
ATOM 879 O O . PRO A 1 121 ? -10.799 3.659 19.374 1.00 75.44 121 PRO A O 1
ATOM 882 N N . PHE A 1 122 ? -11.552 2.446 17.641 1.00 80.44 122 PHE A N 1
ATOM 883 C CA . PHE A 1 122 ? -12.624 3.377 17.278 1.00 80.44 122 PHE A CA 1
ATOM 884 C C . PHE A 1 122 ? -13.818 3.270 18.235 1.00 80.44 122 PHE A C 1
ATOM 886 O O . PHE A 1 122 ? -14.291 4.275 18.756 1.00 80.44 122 PHE A O 1
ATOM 893 N N . LEU A 1 123 ? -14.267 2.043 18.507 1.00 79.00 123 LEU A N 1
ATOM 894 C CA . LEU A 1 123 ? -15.449 1.776 19.325 1.00 79.00 123 LEU A CA 1
ATOM 895 C C . LEU A 1 123 ? -15.168 2.064 20.807 1.00 79.00 123 LEU A C 1
ATOM 897 O O . LEU A 1 123 ? -15.999 2.653 21.486 1.00 79.00 123 LEU A O 1
ATOM 901 N N . TYR A 1 124 ? -13.951 1.771 21.274 1.00 80.81 124 TYR A N 1
ATOM 902 C CA . TYR A 1 124 ? -13.480 2.146 22.609 1.00 80.81 124 TYR A CA 1
ATOM 903 C C . TYR A 1 124 ? -13.500 3.668 22.828 1.00 80.81 124 TYR A C 1
ATOM 905 O O . TYR A 1 124 ? -13.981 4.134 23.855 1.00 80.81 124 TYR A O 1
ATOM 913 N N . LYS A 1 125 ? -13.029 4.451 21.845 1.00 82.25 125 LYS A N 1
ATOM 914 C CA . LYS A 1 125 ? -13.057 5.923 21.909 1.00 82.25 125 LYS A CA 1
ATOM 915 C C . LYS A 1 125 ? -14.462 6.522 21.868 1.00 82.25 125 LYS A C 1
ATOM 917 O O . LYS A 1 125 ? -14.620 7.638 22.331 1.00 82.25 125 LYS A O 1
ATOM 922 N N . GLY A 1 126 ? -15.433 5.845 21.255 1.00 81.31 126 GLY A N 1
ATOM 923 C CA . GLY A 1 126 ? -16.812 6.340 21.168 1.00 81.31 126 GLY A CA 1
ATOM 924 C C . GLY A 1 126 ? -17.666 6.034 22.401 1.00 81.31 126 GLY A C 1
ATOM 925 O O . GLY A 1 126 ? -18.703 6.662 22.585 1.00 81.31 126 GLY A O 1
ATOM 926 N N . VAL A 1 127 ? -17.259 5.053 23.212 1.00 81.25 127 VAL A N 1
ATOM 927 C CA . VAL A 1 127 ? -17.957 4.640 24.443 1.00 81.25 127 VAL A CA 1
ATOM 928 C C . VAL A 1 127 ? -17.384 5.329 25.691 1.00 81.25 127 VAL A C 1
ATOM 930 O O . VAL A 1 127 ? -18.092 5.446 26.691 1.00 81.25 127 VAL A O 1
ATOM 933 N N . MET A 1 128 ? -16.119 5.760 25.637 1.00 69.62 128 MET A N 1
ATOM 934 C CA . MET A 1 128 ? -15.446 6.559 26.671 1.00 69.62 128 MET A CA 1
ATOM 935 C C . MET A 1 128 ? -15.792 8.042 26.541 1.00 69.62 128 MET A C 1
ATOM 937 O O . MET A 1 128 ? -16.002 8.671 27.600 1.00 69.62 128 MET A O 1
#